Protein AF-A0A8B3L6P5-F1 (afdb_monomer_lite)

pLDDT: mean 78.05, std 14.84, range [47.31, 96.94]

Secondary structure (DSSP, 8-state):
-HHHHHHHHHHHHHHHHHHHHHHHHHHGGGG----TT----SS--GGGTSS--TT-----

Radius of gyration: 19.24 Å; chains: 1; bounding box: 35×30×49 Å

Sequence (60 aa):
MPGLASIAEAERQARAEKNARLRDLRTHTSWLVLDPDALFRDEIDCSALFGEVPGLKIVG

Foldseek 3Di:
DVVVVVVVVVVVVVVVVVVVVVVVVVVCCVVDDDDPPDDDDPDDPCCVVVVDPPPPDPDD

Structure (mmCIF, N/CA/C/O backbone):
data_AF-A0A8B3L6P5-F1
#
_entry.id   AF-A0A8B3L6P5-F1
#
loop_
_atom_site.group_PDB
_atom_site.id
_atom_site.type_symbol
_atom_site.label_atom_id
_atom_site.label_alt_id
_atom_site.label_comp_id
_atom_site.label_asym_id
_atom_site.label_entity_id
_atom_site.label_seq_id
_atom_site.pdbx_PDB_ins_code
_atom_site.Cartn_x
_atom_site.Cartn_y
_atom_site.Cartn_z
_atom_site.occupancy
_atom_site.B_iso_or_equiv
_atom_site.auth_seq_id
_atom_site.auth_comp_id
_atom_site.auth_asym_id
_atom_site.auth_atom_id
_atom_site.pdbx_PDB_model_num
ATOM 1 N N . MET A 1 1 ? 16.644 -1.966 -33.401 1.00 54.59 1 MET A N 1
ATOM 2 C CA . MET A 1 1 ? 16.522 -0.727 -32.603 1.00 54.59 1 MET A CA 1
ATOM 3 C C . MET A 1 1 ? 16.807 -1.047 -31.138 1.00 54.59 1 MET A C 1
ATOM 5 O O . MET A 1 1 ? 15.908 -1.528 -30.458 1.00 54.59 1 MET A O 1
ATOM 9 N N . PRO A 1 2 ? 18.050 -0.861 -30.664 1.00 62.22 2 PRO A N 1
ATOM 10 C CA . PRO A 1 2 ? 18.488 -1.284 -29.324 1.00 62.22 2 PRO A CA 1
ATOM 11 C C . PRO A 1 2 ? 17.709 -0.637 -28.159 1.00 62.22 2 PRO A C 1
ATOM 13 O O . PRO A 1 2 ? 17.610 -1.236 -27.093 1.00 62.22 2 PRO A O 1
ATOM 16 N N . GLY A 1 3 ? 17.073 0.522 -28.368 1.00 71.44 3 GLY A N 1
ATOM 17 C CA . GLY A 1 3 ? 16.270 1.196 -27.337 1.00 71.44 3 GLY A CA 1
ATOM 18 C C . GLY A 1 3 ? 14.998 0.451 -26.907 1.00 71.44 3 GLY A C 1
ATOM 19 O O . GLY A 1 3 ? 14.649 0.479 -25.734 1.00 71.44 3 GLY A O 1
ATOM 20 N N . LEU A 1 4 ? 14.329 -0.278 -27.810 1.00 79.31 4 LEU A N 1
ATOM 21 C CA . LEU A 1 4 ? 13.082 -0.989 -27.474 1.00 79.31 4 LEU A CA 1
ATOM 22 C C . LEU A 1 4 ? 13.325 -2.193 -26.556 1.00 79.31 4 LEU A C 1
ATOM 24 O O . LEU A 1 4 ? 12.537 -2.453 -25.651 1.00 79.31 4 LEU A O 1
ATOM 28 N N . ALA A 1 5 ? 14.440 -2.897 -26.760 1.00 81.75 5 ALA A N 1
ATOM 29 C CA . ALA A 1 5 ? 14.844 -4.001 -25.894 1.00 81.75 5 ALA A CA 1
ATOM 30 C C . ALA A 1 5 ? 15.210 -3.502 -24.485 1.00 81.75 5 ALA A C 1
ATOM 32 O O . ALA A 1 5 ? 14.835 -4.125 -23.498 1.00 81.75 5 ALA A O 1
ATOM 33 N N . SER A 1 6 ? 15.876 -2.345 -24.393 1.00 88.00 6 SER A N 1
ATOM 34 C CA . SER A 1 6 ? 16.205 -1.706 -23.115 1.00 88.00 6 SER A CA 1
ATOM 35 C C . SER A 1 6 ? 14.957 -1.259 -22.343 1.00 88.00 6 SER A C 1
ATOM 37 O O . SER A 1 6 ? 14.878 -1.499 -21.140 1.00 88.00 6 SER A O 1
ATOM 39 N N . ILE A 1 7 ? 13.956 -0.686 -23.022 1.00 92.12 7 ILE A N 1
ATOM 40 C CA . ILE A 1 7 ? 12.680 -0.298 -22.397 1.00 92.12 7 ILE A CA 1
ATOM 41 C C . ILE A 1 7 ? 11.926 -1.532 -21.887 1.00 92.12 7 ILE A C 1
ATOM 43 O O . ILE A 1 7 ? 11.465 -1.546 -20.748 1.00 92.12 7 ILE A O 1
ATOM 47 N N . ALA A 1 8 ? 11.844 -2.594 -22.693 1.00 92.19 8 ALA A N 1
ATOM 48 C CA . ALA A 1 8 ? 11.171 -3.828 -22.293 1.00 92.19 8 ALA A CA 1
ATOM 49 C C . ALA A 1 8 ? 11.832 -4.493 -21.070 1.00 92.19 8 ALA A C 1
ATOM 51 O O . ALA A 1 8 ? 11.134 -5.044 -20.214 1.00 92.19 8 ALA A O 1
ATOM 52 N N . GLU A 1 9 ? 13.163 -4.426 -20.964 1.00 93.12 9 GLU A N 1
ATOM 53 C CA . GLU A 1 9 ? 13.889 -4.932 -19.796 1.00 93.12 9 GLU A CA 1
ATOM 54 C C . GLU A 1 9 ? 13.632 -4.075 -18.551 1.00 93.12 9 GLU A C 1
ATOM 56 O O . GLU A 1 9 ? 13.327 -4.615 -17.488 1.00 93.12 9 GLU A O 1
ATOM 61 N N . ALA A 1 10 ? 13.656 -2.746 -18.690 1.00 93.56 10 ALA A N 1
ATOM 62 C CA . ALA A 1 10 ? 13.334 -1.829 -17.598 1.00 93.56 10 ALA A CA 1
ATOM 63 C C . ALA A 1 10 ? 11.905 -2.046 -17.071 1.00 93.56 10 ALA A C 1
ATOM 65 O O . ALA A 1 10 ? 11.682 -2.107 -15.862 1.00 93.56 10 ALA A O 1
ATOM 66 N N . GLU A 1 11 ? 10.932 -2.244 -17.964 1.00 95.88 11 GLU A N 1
ATOM 67 C CA . GLU A 1 11 ? 9.564 -2.578 -17.566 1.00 95.88 11 GLU A CA 1
ATOM 68 C C . GLU A 1 11 ? 9.475 -3.922 -16.839 1.00 95.88 11 GLU A C 1
ATOM 70 O O . GLU A 1 11 ? 8.730 -4.054 -15.863 1.00 95.88 11 GLU A O 1
ATOM 75 N N . ARG A 1 12 ? 10.200 -4.943 -17.312 1.00 95.75 12 ARG A N 1
ATOM 76 C CA . ARG A 1 12 ? 10.217 -6.256 -16.658 1.00 9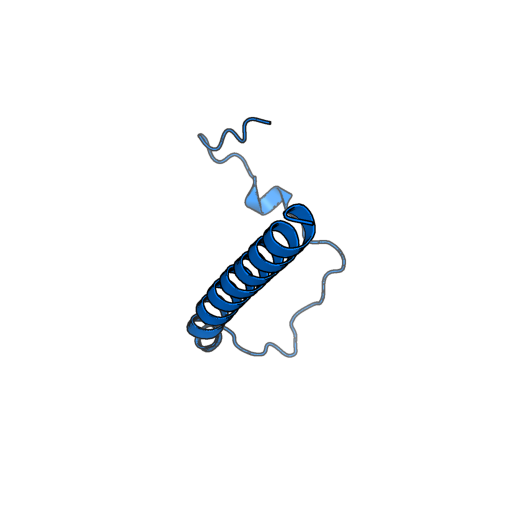5.75 12 ARG A CA 1
ATOM 77 C C . ARG A 1 12 ? 10.771 -6.136 -15.242 1.00 95.75 12 ARG A C 1
ATOM 79 O O . ARG A 1 12 ? 10.163 -6.677 -14.318 1.00 95.75 12 ARG A O 1
ATOM 86 N N . GLN A 1 13 ? 11.859 -5.391 -15.077 1.00 96.75 13 GLN A N 1
ATOM 87 C CA . GLN A 1 13 ? 12.479 -5.150 -13.781 1.00 96.75 13 GLN A CA 1
ATOM 88 C C . GLN A 1 13 ? 11.536 -4.393 -12.835 1.00 96.75 13 GLN A C 1
ATOM 90 O O . GLN A 1 13 ? 11.296 -4.845 -11.716 1.00 96.75 13 GLN A O 1
ATOM 95 N N . ALA A 1 14 ? 10.886 -3.325 -13.308 1.00 96.69 14 ALA A N 1
ATOM 96 C CA . ALA A 1 14 ? 9.907 -2.578 -12.516 1.00 96.69 14 ALA A CA 1
ATOM 97 C C . ALA A 1 14 ? 8.725 -3.457 -12.063 1.00 96.69 14 ALA A C 1
ATOM 99 O O . ALA A 1 14 ? 8.265 -3.374 -10.919 1.00 96.69 14 ALA A O 1
ATOM 100 N N . ARG A 1 15 ? 8.240 -4.355 -12.935 1.00 96.75 15 ARG A N 1
ATOM 101 C CA . ARG A 1 15 ? 7.201 -5.336 -12.575 1.00 96.75 15 ARG A CA 1
ATOM 102 C C . ARG A 1 15 ? 7.706 -6.335 -11.534 1.00 96.75 15 ARG A C 1
ATOM 104 O O . ARG A 1 15 ? 6.954 -6.671 -10.619 1.00 96.75 15 ARG A O 1
ATOM 111 N N . ALA A 1 16 ? 8.947 -6.805 -11.653 1.00 96.31 16 ALA A N 1
ATOM 112 C CA . ALA A 1 16 ? 9.546 -7.729 -10.695 1.00 96.31 16 ALA A CA 1
ATOM 113 C C . ALA A 1 16 ? 9.670 -7.095 -9.301 1.00 96.31 16 ALA A C 1
ATOM 115 O O . ALA A 1 16 ? 9.239 -7.700 -8.320 1.00 96.31 16 ALA A O 1
ATOM 116 N N . GLU A 1 17 ? 10.154 -5.855 -9.217 1.00 96.94 17 GLU A N 1
ATOM 117 C CA . GLU A 1 17 ? 10.283 -5.105 -7.961 1.00 96.94 17 GLU A CA 1
ATOM 118 C C . GLU A 1 17 ? 8.929 -4.829 -7.308 1.00 96.94 17 GLU A C 1
ATOM 120 O O . GLU A 1 17 ? 8.745 -5.092 -6.117 1.00 96.94 17 GLU A O 1
ATOM 125 N N . LYS A 1 18 ? 7.941 -4.378 -8.092 1.00 95.69 18 LYS A N 1
ATOM 126 C CA . LYS A 1 18 ? 6.562 -4.221 -7.614 1.00 95.69 18 LYS A CA 1
ATOM 127 C C . LYS A 1 18 ? 6.025 -5.539 -7.053 1.00 95.69 18 LYS A C 1
ATOM 129 O O . LYS A 1 18 ? 5.466 -5.558 -5.959 1.00 95.69 18 LYS A O 1
ATOM 134 N N . ASN A 1 19 ? 6.195 -6.641 -7.781 1.00 95.56 19 ASN A N 1
ATOM 135 C CA . ASN A 1 19 ? 5.705 -7.947 -7.345 1.00 95.56 19 ASN A CA 1
ATOM 136 C C . ASN A 1 19 ? 6.425 -8.448 -6.087 1.00 95.56 19 ASN A C 1
ATOM 138 O O . ASN A 1 19 ? 5.784 -9.072 -5.245 1.00 95.56 19 ASN A O 1
ATOM 142 N N . ALA A 1 20 ? 7.720 -8.166 -5.936 1.00 95.12 20 ALA A N 1
ATOM 143 C CA . ALA A 1 20 ? 8.468 -8.485 -4.725 1.00 95.12 20 ALA A CA 1
ATOM 144 C C . ALA A 1 20 ? 7.912 -7.723 -3.514 1.00 95.12 20 ALA A C 1
ATOM 146 O O . ALA A 1 20 ? 7.568 -8.351 -2.516 1.00 95.12 20 ALA A O 1
ATOM 147 N N . ARG A 1 21 ? 7.703 -6.404 -3.636 1.00 89.88 21 ARG A N 1
ATOM 148 C CA . ARG A 1 21 ? 7.096 -5.581 -2.572 1.00 89.88 21 ARG A CA 1
ATOM 149 C C . ARG A 1 21 ? 5.674 -6.019 -2.223 1.00 89.88 21 ARG A C 1
ATOM 151 O O . ARG A 1 21 ? 5.301 -6.036 -1.059 1.00 89.88 21 ARG A O 1
ATOM 158 N N . LEU A 1 22 ? 4.874 -6.417 -3.213 1.00 90.38 22 LEU A N 1
ATOM 159 C CA . LEU A 1 22 ? 3.530 -6.950 -2.966 1.00 90.38 22 LEU A CA 1
ATOM 160 C C . LEU A 1 22 ? 3.556 -8.299 -2.238 1.00 90.38 22 LEU A C 1
ATOM 162 O O . LEU A 1 22 ? 2.672 -8.572 -1.431 1.00 90.38 22 LEU A O 1
ATOM 166 N N . ARG A 1 23 ? 4.538 -9.161 -2.531 1.00 89.75 23 ARG A N 1
ATOM 167 C CA . ARG A 1 23 ? 4.721 -10.422 -1.798 1.00 89.75 23 ARG A CA 1
ATOM 168 C C . ARG A 1 23 ? 5.126 -10.157 -0.358 1.00 89.75 23 ARG A C 1
ATOM 170 O O . ARG A 1 23 ? 4.537 -10.764 0.525 1.00 89.75 23 ARG A O 1
ATOM 177 N N . ASP A 1 24 ? 6.062 -9.238 -0.152 1.00 87.94 24 ASP A N 1
ATOM 178 C CA . ASP A 1 24 ? 6.492 -8.787 1.170 1.00 87.94 24 ASP A CA 1
ATOM 179 C C . ASP A 1 24 ? 5.302 -8.261 1.983 1.00 87.94 24 ASP A C 1
ATOM 181 O O . ASP A 1 24 ? 4.986 -8.804 3.037 1.00 87.94 24 ASP A O 1
ATOM 185 N N . LEU A 1 25 ? 4.507 -7.351 1.411 1.00 85.25 25 LEU A N 1
ATOM 186 C CA . LEU A 1 25 ? 3.275 -6.857 2.032 1.00 85.25 25 LEU A CA 1
ATOM 187 C C . LEU A 1 25 ? 2.288 -7.987 2.379 1.00 85.25 25 LEU A C 1
ATOM 189 O O . LEU A 1 25 ? 1.670 -7.966 3.442 1.00 85.25 25 LEU A O 1
ATOM 193 N N . ARG A 1 26 ? 2.159 -9.004 1.513 1.00 86.62 26 ARG A N 1
ATOM 194 C CA . ARG A 1 26 ? 1.323 -10.188 1.782 1.00 86.62 26 ARG A CA 1
ATOM 195 C C . ARG A 1 26 ? 1.844 -11.040 2.935 1.00 86.62 26 ARG A C 1
ATOM 197 O O . ARG A 1 26 ? 1.040 -11.714 3.562 1.00 86.62 26 ARG A O 1
ATOM 204 N N . THR A 1 27 ? 3.136 -11.023 3.254 1.00 86.06 27 THR A N 1
ATOM 205 C CA . THR A 1 27 ? 3.628 -11.737 4.447 1.00 86.06 27 THR A CA 1
ATOM 206 C C . THR A 1 27 ? 3.082 -11.134 5.743 1.00 86.06 27 THR A C 1
ATOM 208 O O . THR A 1 27 ? 2.863 -11.859 6.711 1.00 86.06 27 THR A O 1
ATOM 211 N N . HIS A 1 28 ? 2.756 -9.840 5.730 1.00 84.25 28 HIS A N 1
ATOM 212 C CA . HIS A 1 28 ? 2.195 -9.117 6.867 1.00 84.25 28 HIS A CA 1
ATOM 213 C C . HIS A 1 28 ? 0.661 -9.145 6.914 1.00 84.25 28 HIS A C 1
ATOM 215 O O . HIS A 1 28 ? 0.072 -8.550 7.811 1.00 84.25 28 HIS A O 1
ATOM 221 N N . THR A 1 29 ? -0.030 -9.843 5.999 1.00 78.88 29 THR A N 1
ATOM 222 C CA . THR A 1 29 ? -1.508 -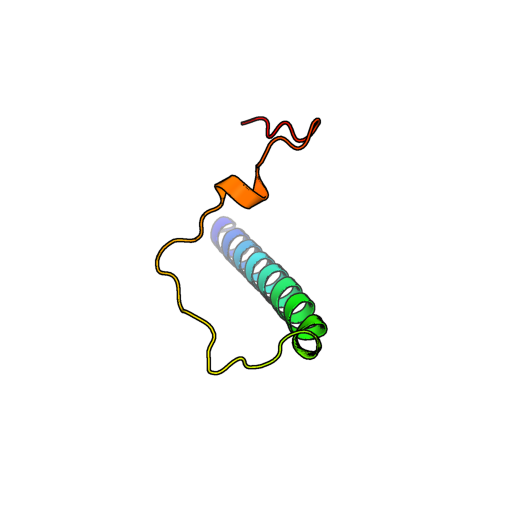9.862 6.010 1.00 78.88 29 THR A CA 1
ATOM 223 C C . THR A 1 29 ? -2.088 -10.558 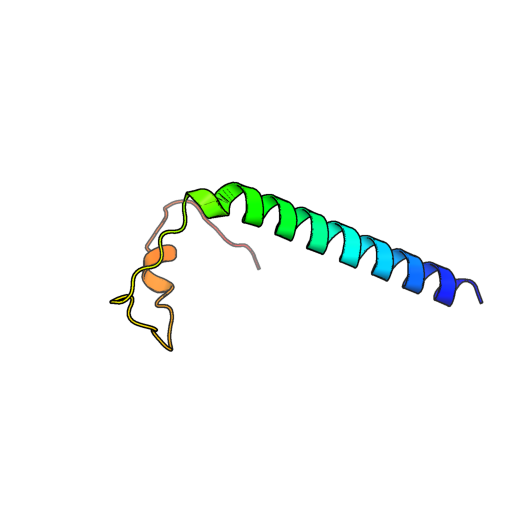7.231 1.00 78.88 29 THR A C 1
ATOM 225 O O . THR A 1 29 ? -3.227 -10.290 7.581 1.00 78.88 29 THR A O 1
ATOM 228 N N . SER A 1 30 ? -1.319 -11.421 7.901 1.00 77.44 30 SER A N 1
ATOM 229 C CA . SER A 1 30 ? -1.713 -12.001 9.190 1.00 77.44 30 SER A CA 1
ATOM 230 C C . SER A 1 30 ? -1.815 -10.961 10.311 1.00 77.44 30 SER A C 1
ATOM 232 O O . SER A 1 30 ? -2.429 -11.240 11.335 1.00 77.44 30 SER A O 1
ATOM 234 N N . TRP A 1 31 ? -1.227 -9.774 10.128 1.00 75.25 31 TRP A N 1
ATOM 235 C CA . TRP A 1 31 ? -1.330 -8.649 11.060 1.00 75.25 31 TRP A CA 1
ATOM 236 C C . TRP A 1 31 ? -2.541 -7.759 10.768 1.00 75.25 31 TRP A C 1
ATOM 238 O O . TRP A 1 31 ? -2.850 -6.871 11.558 1.00 75.25 31 TRP A O 1
ATOM 248 N N . LEU A 1 32 ? -3.226 -7.981 9.642 1.00 78.00 32 LEU A N 1
ATOM 249 C CA . LEU A 1 32 ? -4.428 -7.247 9.274 1.00 78.00 32 LEU A CA 1
ATOM 250 C C . LEU A 1 32 ? -5.652 -8.007 9.786 1.00 78.00 32 LEU A C 1
ATOM 252 O O . LEU A 1 32 ? -5.857 -9.176 9.463 1.00 78.00 32 LEU A O 1
ATOM 256 N N . VAL A 1 33 ? -6.485 -7.321 10.560 1.00 78.50 33 VAL A N 1
ATOM 257 C CA . VAL A 1 33 ? -7.800 -7.806 10.983 1.00 78.50 33 VAL A CA 1
ATOM 258 C C . VAL A 1 33 ? -8.845 -6.933 10.307 1.00 78.50 33 VAL A C 1
ATOM 260 O O . VAL A 1 33 ? -8.693 -5.714 10.252 1.00 78.50 33 VAL A O 1
ATOM 263 N N . LEU A 1 34 ? -9.886 -7.560 9.756 1.00 80.00 34 LEU A N 1
ATOM 264 C CA . LEU A 1 34 ? -11.039 -6.824 9.256 1.00 80.00 34 LEU A CA 1
ATOM 265 C C . LEU A 1 34 ? -11.731 -6.159 10.445 1.00 80.00 34 LEU A C 1
ATOM 267 O O . LEU A 1 34 ? -12.211 -6.852 11.338 1.00 80.00 34 LEU A O 1
ATOM 271 N N . ASP A 1 35 ? -11.793 -4.837 10.421 1.00 83.94 35 ASP A N 1
ATOM 272 C CA . ASP A 1 35 ? -12.536 -4.037 11.384 1.00 83.94 35 ASP A CA 1
ATOM 273 C C . ASP A 1 35 ? -13.789 -3.478 10.683 1.00 83.94 35 ASP A C 1
ATOM 275 O O . ASP A 1 35 ? -13.662 -2.601 9.824 1.00 83.94 35 ASP A O 1
ATOM 279 N N . PRO A 1 36 ? -14.992 -4.018 10.969 1.00 84.75 36 PRO A N 1
ATOM 280 C CA . PRO A 1 36 ? -16.244 -3.554 10.369 1.00 84.75 36 PRO A CA 1
ATOM 281 C C . PRO A 1 36 ? -16.594 -2.108 10.729 1.00 84.75 36 PRO A C 1
ATOM 283 O O . PRO A 1 36 ? -17.333 -1.465 9.985 1.00 84.75 36 PRO A O 1
ATOM 286 N N . ASP A 1 37 ? -16.062 -1.613 11.846 1.00 88.75 37 ASP A N 1
ATOM 287 C CA . ASP A 1 37 ? -16.303 -0.268 12.359 1.00 88.75 37 ASP A CA 1
ATOM 288 C C . ASP A 1 37 ? -15.177 0.702 11.959 1.00 88.75 37 ASP A C 1
ATOM 290 O O . ASP A 1 37 ? -15.198 1.880 12.334 1.00 88.75 37 ASP A O 1
ATOM 294 N N . ALA A 1 38 ? -14.202 0.236 11.165 1.00 83.31 38 ALA A N 1
ATOM 295 C CA . ALA A 1 38 ? -13.132 1.073 10.650 1.00 83.31 38 ALA A CA 1
ATOM 296 C C . ALA A 1 38 ? -13.710 2.223 9.823 1.00 83.31 38 ALA A C 1
ATOM 298 O O . ALA A 1 38 ? -14.271 2.049 8.737 1.00 83.31 38 ALA A O 1
ATOM 299 N N . LEU A 1 39 ? -13.522 3.434 10.335 1.00 81.88 39 LEU A N 1
ATOM 300 C CA . LEU A 1 39 ? -13.912 4.645 9.637 1.00 81.88 39 LEU A CA 1
ATOM 301 C C . LEU A 1 39 ? -12.992 4.855 8.434 1.00 81.88 39 LEU A C 1
ATOM 303 O O . LEU A 1 39 ? -11.793 5.102 8.587 1.00 81.88 39 LEU A O 1
ATOM 307 N N . PHE A 1 40 ? -13.570 4.820 7.235 1.00 75.00 40 PHE A N 1
ATOM 308 C CA . PHE A 1 40 ? -12.908 5.333 6.043 1.00 75.00 40 PHE A CA 1
ATOM 309 C C . PHE A 1 40 ? -12.787 6.849 6.184 1.00 75.00 40 PHE A C 1
ATOM 311 O O . PHE A 1 40 ? -13.789 7.5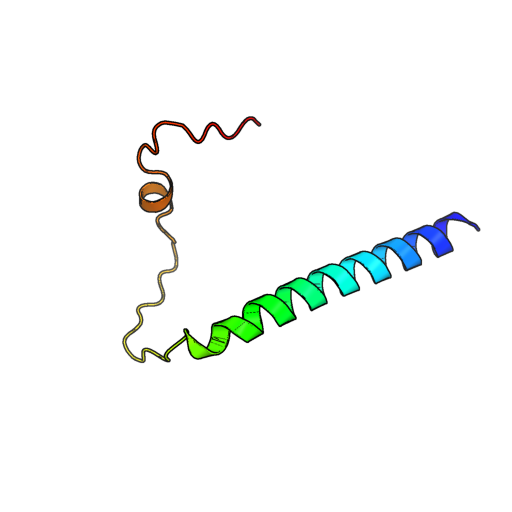59 6.257 1.00 75.00 40 PHE A O 1
ATOM 318 N N . ARG A 1 41 ? -11.550 7.339 6.281 1.00 79.31 41 ARG A N 1
ATOM 319 C CA . ARG A 1 41 ? -11.256 8.772 6.279 1.00 79.31 41 ARG A CA 1
ATOM 320 C C . ARG A 1 41 ? -10.788 9.162 4.887 1.00 79.31 41 ARG A C 1
ATOM 322 O O . ARG A 1 41 ? -9.834 8.576 4.383 1.00 79.31 41 ARG A O 1
ATOM 329 N N . ASP A 1 42 ? -11.452 10.153 4.302 1.00 75.81 42 ASP A N 1
ATOM 330 C CA . ASP A 1 42 ? -11.089 10.695 2.987 1.00 75.81 42 ASP A CA 1
ATOM 331 C C . ASP A 1 42 ? -9.716 11.383 3.013 1.00 75.81 42 ASP A C 1
ATOM 333 O O . ASP A 1 42 ? -9.002 11.414 2.012 1.00 75.81 42 ASP A O 1
ATOM 337 N N . GLU A 1 43 ? -9.319 11.882 4.186 1.00 79.69 43 GLU A N 1
ATOM 338 C CA . GLU A 1 43 ? -8.034 12.525 4.423 1.00 79.69 43 GLU A CA 1
ATOM 339 C C . GLU A 1 43 ? -7.259 11.789 5.517 1.00 79.69 43 GLU A C 1
ATOM 341 O O . GLU A 1 43 ? -7.764 11.516 6.612 1.00 79.69 43 GLU A O 1
ATOM 346 N N . ILE A 1 44 ? -6.001 11.475 5.209 1.00 77.25 44 ILE A N 1
ATOM 347 C CA . ILE A 1 44 ? -5.044 10.956 6.180 1.00 77.25 44 ILE A CA 1
ATOM 348 C C . ILE A 1 44 ? -4.309 12.162 6.759 1.00 77.25 44 ILE A C 1
ATOM 350 O O . ILE A 1 44 ? -3.551 12.827 6.051 1.00 77.25 44 ILE A O 1
ATOM 354 N N . ASP A 1 45 ? -4.518 12.437 8.045 1.00 73.19 45 ASP A N 1
ATOM 355 C CA . ASP A 1 45 ? -3.749 13.459 8.750 1.00 73.19 45 ASP A CA 1
ATOM 356 C C . ASP A 1 45 ? -2.313 12.971 8.988 1.00 73.19 45 ASP A C 1
ATOM 358 O O . ASP A 1 45 ? -1.988 12.310 9.977 1.00 73.19 45 ASP A O 1
ATOM 362 N N . CYS A 1 46 ? -1.433 13.291 8.044 1.00 67.62 46 CYS A N 1
ATOM 363 C CA . CYS A 1 46 ? -0.018 12.959 8.123 1.00 67.62 46 CYS A CA 1
ATOM 364 C C . CYS A 1 46 ? 0.751 13.831 9.129 1.00 67.62 46 CYS A C 1
ATOM 366 O O . CYS A 1 46 ? 1.901 13.511 9.429 1.00 67.62 46 CYS A O 1
ATOM 368 N N . SER A 1 47 ? 0.165 14.906 9.674 1.00 70.50 47 SER A N 1
ATOM 369 C CA . SER A 1 47 ? 0.860 15.763 10.646 1.00 70.50 47 SER A CA 1
ATOM 370 C C . SER A 1 47 ? 1.235 14.995 11.920 1.00 70.50 47 SER A C 1
ATOM 372 O O . SER A 1 47 ? 2.284 15.252 12.505 1.00 70.50 47 SER A O 1
ATOM 374 N N . ALA A 1 48 ? 0.456 13.968 12.275 1.00 65.31 48 ALA A N 1
ATOM 375 C CA . ALA A 1 48 ? 0.739 13.062 13.385 1.00 65.31 48 ALA A CA 1
ATOM 376 C C . ALA A 1 48 ? 1.917 12.100 13.124 1.00 65.31 48 ALA A C 1
ATOM 378 O O . ALA A 1 48 ? 2.577 11.677 14.070 1.00 65.31 48 ALA A O 1
ATOM 379 N N . LEU A 1 49 ? 2.207 11.760 11.860 1.00 64.44 49 LEU A N 1
ATOM 380 C CA . LEU A 1 49 ? 3.354 10.913 11.486 1.00 64.44 49 LEU A CA 1
ATOM 381 C C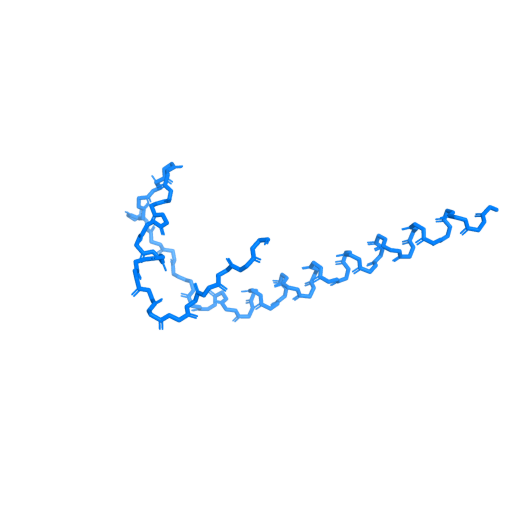 . LEU A 1 49 ? 4.668 11.701 11.448 1.00 64.44 49 LEU A C 1
ATOM 383 O O . LEU A 1 49 ? 5.741 11.129 11.635 1.00 64.44 49 LEU A O 1
ATOM 387 N N . PHE A 1 50 ? 4.574 13.008 11.196 1.00 62.91 50 PHE A N 1
ATOM 388 C CA . PHE A 1 50 ? 5.712 13.917 11.068 1.00 62.91 50 PHE A CA 1
ATOM 389 C C . PHE A 1 50 ? 5.852 14.889 12.246 1.00 62.91 50 PHE A C 1
ATOM 391 O O . PHE A 1 50 ? 6.684 15.796 12.180 1.00 62.91 50 PHE A O 1
ATOM 398 N N . GLY A 1 51 ? 5.072 14.709 13.319 1.00 55.22 51 GLY A N 1
ATOM 399 C CA . GLY A 1 51 ? 5.233 15.465 14.559 1.00 55.22 51 GLY A CA 1
ATOM 400 C C . GLY A 1 51 ? 6.675 15.341 15.041 1.00 55.22 51 GLY A C 1
ATOM 401 O O . GLY A 1 51 ? 7.160 14.218 15.146 1.00 55.22 51 GLY A O 1
ATOM 402 N N . GLU A 1 52 ? 7.343 16.489 15.231 1.00 58.50 52 GLU A N 1
ATOM 403 C CA . GLU A 1 52 ? 8.772 16.674 15.539 1.00 58.50 52 GLU A CA 1
ATOM 404 C C . GLU A 1 52 ? 9.504 15.388 15.950 1.00 58.50 52 GLU A C 1
ATOM 406 O O . GLU A 1 52 ? 9.739 15.132 17.128 1.00 58.50 52 GLU A O 1
ATOM 411 N N . VAL A 1 53 ? 9.911 14.571 14.974 1.00 53.34 53 VAL A N 1
ATOM 412 C CA . VAL A 1 53 ? 10.944 13.568 15.222 1.00 53.34 53 VAL A CA 1
ATOM 413 C C . VAL A 1 53 ? 12.248 14.357 15.199 1.00 53.34 53 VAL A C 1
ATOM 415 O O . VAL A 1 53 ? 12.635 14.822 14.119 1.00 53.34 53 VAL A O 1
ATOM 418 N N . PRO A 1 54 ? 12.946 14.561 16.332 1.00 49.59 54 PRO A N 1
ATOM 419 C CA . PRO A 1 54 ? 14.200 15.292 16.324 1.00 49.59 54 PRO A CA 1
ATOM 420 C C . PRO A 1 54 ? 15.217 14.428 15.567 1.00 49.59 54 PRO A C 1
ATOM 422 O O . PRO A 1 54 ? 15.795 13.503 16.128 1.00 49.59 54 PRO A O 1
ATOM 425 N N . GLY A 1 55 ? 15.394 14.669 14.265 1.00 53.91 55 GLY A N 1
ATOM 426 C CA . GLY A 1 55 ? 16.429 14.008 13.464 1.00 53.91 55 GLY A CA 1
ATOM 427 C C . GLY A 1 55 ? 16.049 13.551 12.057 1.00 53.91 55 GLY A C 1
ATOM 428 O O . GLY A 1 55 ? 16.959 13.324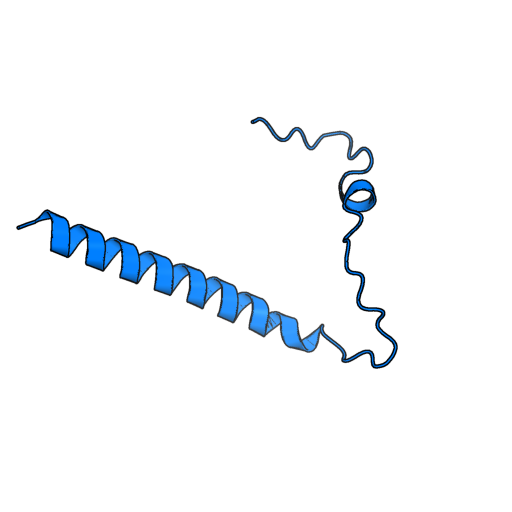 11.262 1.00 53.91 55 GLY A O 1
ATOM 429 N N . LEU A 1 56 ? 14.767 13.463 11.688 1.00 54.25 56 LEU A N 1
ATOM 430 C CA . LEU A 1 56 ? 14.393 13.123 10.307 1.00 54.25 56 LEU A CA 1
ATOM 431 C C . LEU A 1 56 ? 14.367 14.382 9.433 1.00 54.25 56 LEU A C 1
ATOM 433 O O . LEU A 1 56 ? 13.326 14.979 9.178 1.00 54.25 56 LEU A O 1
ATOM 437 N N . LYS A 1 57 ? 15.548 14.794 8.962 1.00 52.44 57 LYS A N 1
ATOM 438 C CA . LYS A 1 57 ? 15.661 15.764 7.866 1.00 52.44 57 LYS A CA 1
ATOM 439 C C . LYS A 1 57 ? 15.433 15.036 6.546 1.00 52.44 57 LYS A C 1
ATOM 441 O O . LYS A 1 57 ? 16.323 14.336 6.067 1.00 52.44 57 LYS A O 1
ATOM 446 N N . ILE A 1 58 ? 14.258 15.221 5.954 1.00 55.81 58 ILE A N 1
ATOM 447 C CA . ILE A 1 58 ? 14.045 14.906 4.541 1.00 55.81 58 ILE A CA 1
ATOM 448 C C . ILE A 1 58 ? 14.677 16.053 3.748 1.00 55.81 58 ILE A C 1
ATOM 450 O O . ILE A 1 58 ? 14.196 17.183 3.791 1.00 55.81 58 ILE A O 1
ATOM 454 N N . VAL A 1 59 ? 15.807 15.778 3.097 1.00 50.75 59 VAL A N 1
ATOM 455 C CA . VAL A 1 59 ? 16.457 16.711 2.170 1.00 50.75 59 VAL A CA 1
ATOM 456 C C . VAL A 1 59 ? 15.797 16.523 0.807 1.00 50.75 59 VAL A C 1
ATOM 458 O O . VAL A 1 59 ? 15.861 15.427 0.249 1.00 50.75 59 VAL A O 1
ATOM 461 N N . GLY A 1 60 ? 15.115 17.567 0.335 1.00 47.31 60 GLY A N 1
ATOM 462 C CA . GLY A 1 60 ? 14.654 17.700 -1.049 1.00 47.31 60 GLY A CA 1
ATOM 463 C C . GLY A 1 60 ? 15.712 18.327 -1.944 1.00 47.31 60 GLY A C 1
ATOM 464 O O . GLY A 1 60 ? 16.645 18.960 -1.397 1.00 47.31 60 GLY A O 1
#